Protein AF-W1YE49-F1 (afdb_monomer_lite)

Organism: NCBI:txid408170

Foldseek 3Di:
DCVVVVNDDDDPDDDDCCPPLVNQLVVLVVCCVVVQNFVVSVLSNVVSVPDPDDPVRSVVVNVVCVVVVQGRCSVVDD

Structure (mmCIF, N/CA/C/O backbone):
data_AF-W1YE49-F1
#
_entry.id   AF-W1YE49-F1
#
loop_
_atom_site.group_PDB
_atom_site.id
_atom_site.type_symbol
_atom_site.label_atom_id
_atom_site.label_alt_id
_atom_site.label_comp_id
_atom_site.label_asym_id
_atom_site.label_entity_id
_atom_site.label_seq_id
_atom_site.pdbx_PDB_ins_code
_atom_site.Cartn_x
_atom_site.Cartn_y
_atom_site.Cartn_z
_atom_site.occupancy
_atom_site.B_iso_or_equiv
_atom_site.auth_seq_id
_atom_site.auth_comp_id
_atom_site.auth_asym_id
_atom_site.auth_atom_id
_atom_site.pdbx_PDB_model_num
ATOM 1 N N . VAL A 1 1 ? 7.741 -0.354 -26.819 1.00 87.88 1 VAL A N 1
ATOM 2 C CA . VAL A 1 1 ? 8.181 -0.741 -28.182 1.00 87.88 1 VAL A CA 1
ATOM 3 C C . VAL A 1 1 ? 9.359 -1.706 -28.125 1.00 87.88 1 VAL A C 1
ATOM 5 O O . VAL A 1 1 ? 9.153 -2.841 -28.507 1.00 87.88 1 VAL A O 1
ATOM 8 N N . PHE A 1 2 ? 10.528 -1.349 -27.576 1.00 88.62 2 PHE A N 1
ATOM 9 C CA . PHE A 1 2 ? 11.693 -2.261 -27.545 1.00 88.62 2 PHE A CA 1
ATOM 10 C C . PHE A 1 2 ? 11.459 -3.581 -26.801 1.00 88.62 2 PHE A C 1
ATOM 12 O O . PHE A 1 2 ? 11.734 -4.630 -27.363 1.00 88.62 2 PHE A O 1
ATOM 19 N N . ALA A 1 3 ? 10.824 -3.547 -25.624 1.00 90.00 3 ALA A N 1
ATOM 20 C CA . ALA A 1 3 ? 10.444 -4.766 -24.900 1.00 90.00 3 ALA A CA 1
ATOM 21 C C . ALA A 1 3 ? 9.443 -5.664 -25.659 1.00 90.00 3 ALA A C 1
ATOM 23 O O . ALA A 1 3 ? 9.367 -6.852 -25.395 1.00 90.00 3 ALA A O 1
ATOM 24 N N . ARG A 1 4 ? 8.666 -5.113 -26.607 1.00 93.94 4 ARG A N 1
ATOM 25 C CA . ARG A 1 4 ? 7.708 -5.897 -27.412 1.00 93.94 4 ARG A CA 1
ATOM 26 C C . ARG A 1 4 ? 8.410 -6.713 -28.501 1.00 93.94 4 ARG A C 1
ATOM 28 O O . ARG A 1 4 ? 7.906 -7.759 -28.879 1.00 93.94 4 ARG A O 1
ATOM 35 N N . TYR A 1 5 ? 9.528 -6.207 -29.016 1.00 95.38 5 TYR A N 1
ATOM 36 C CA . TYR A 1 5 ? 10.302 -6.829 -30.094 1.00 95.38 5 TYR A CA 1
ATOM 37 C C . TYR A 1 5 ? 11.592 -7.484 -29.586 1.00 95.38 5 TYR A C 1
ATOM 39 O O . TYR A 1 5 ? 12.452 -7.821 -30.389 1.00 95.38 5 TYR A O 1
ATOM 47 N N . ASP A 1 6 ? 11.735 -7.609 -28.265 1.00 92.38 6 ASP A N 1
ATOM 48 C CA . ASP A 1 6 ? 12.893 -8.206 -27.596 1.00 92.38 6 ASP A CA 1
ATOM 49 C C . ASP A 1 6 ? 14.246 -7.598 -28.020 1.00 92.38 6 ASP A C 1
ATOM 51 O O . ASP A 1 6 ? 15.272 -8.265 -28.137 1.00 92.38 6 ASP A O 1
ATOM 55 N N . ILE A 1 7 ? 14.245 -6.283 -28.278 1.00 95.38 7 ILE A N 1
ATOM 56 C CA . ILE A 1 7 ? 15.438 -5.549 -28.709 1.00 95.38 7 ILE A CA 1
ATOM 57 C C . ILE A 1 7 ? 16.254 -5.154 -27.464 1.00 95.38 7 ILE A C 1
ATOM 59 O O . ILE A 1 7 ? 15.764 -4.356 -26.645 1.00 95.38 7 ILE A O 1
ATOM 63 N N . PRO A 1 8 ? 17.500 -5.644 -27.310 1.00 93.56 8 PRO A N 1
ATOM 64 C CA . PRO A 1 8 ? 18.368 -5.245 -26.211 1.00 93.56 8 PRO A CA 1
ATOM 65 C C . PRO A 1 8 ? 18.726 -3.763 -26.343 1.00 93.56 8 PRO A C 1
ATOM 67 O O . PRO A 1 8 ? 19.059 -3.277 -27.423 1.00 93.56 8 PRO A O 1
ATOM 70 N N . HIS 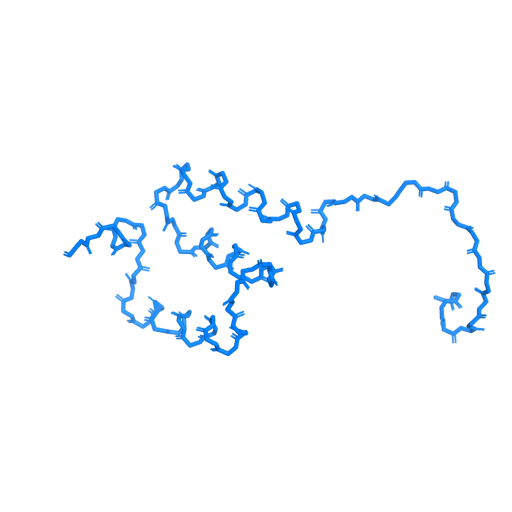A 1 9 ? 18.634 -3.023 -25.242 1.00 90.62 9 HIS A N 1
ATOM 71 C CA . HIS A 1 9 ? 18.878 -1.585 -25.233 1.00 90.62 9 HIS A CA 1
ATOM 72 C C . HIS A 1 9 ? 19.438 -1.131 -23.885 1.00 90.62 9 HIS A C 1
ATOM 74 O O . HIS A 1 9 ? 19.122 -1.696 -22.838 1.00 90.62 9 HIS A O 1
ATOM 80 N N . PHE A 1 10 ? 20.240 -0.070 -23.919 1.00 92.38 10 PHE A N 1
ATOM 81 C CA . PHE A 1 10 ? 20.683 0.667 -22.741 1.00 92.38 10 PHE A CA 1
ATOM 82 C C . PHE A 1 10 ? 19.997 2.030 -22.733 1.00 92.38 10 PHE A C 1
ATOM 84 O O . PHE A 1 10 ? 19.884 2.678 -23.773 1.00 92.38 10 PHE A O 1
ATOM 91 N N . ILE A 1 11 ? 19.520 2.461 -21.567 1.00 90.38 11 ILE A N 1
ATOM 92 C CA . ILE A 1 11 ? 18.955 3.798 -21.402 1.00 90.38 11 ILE A CA 1
ATOM 93 C C . ILE A 1 11 ? 19.841 4.539 -20.417 1.00 90.38 11 ILE A C 1
ATOM 95 O O . ILE A 1 11 ? 19.811 4.237 -19.225 1.00 90.38 11 ILE A O 1
ATOM 99 N N . ASP A 1 12 ? 20.579 5.525 -20.920 1.00 91.69 12 ASP A N 1
ATOM 100 C CA . ASP A 1 12 ? 21.430 6.403 -20.118 1.00 91.69 12 ASP A CA 1
ATOM 101 C C . ASP A 1 12 ? 20.594 7.471 -19.400 1.00 91.69 12 ASP A C 1
ATOM 103 O O . ASP A 1 12 ? 20.653 8.668 -19.676 1.00 91.69 12 ASP A O 1
ATOM 107 N N . ARG A 1 13 ? 19.683 7.015 -18.541 1.00 87.31 13 ARG A N 1
ATOM 108 C CA . ARG A 1 13 ? 18.877 7.887 -17.691 1.00 87.31 13 ARG A CA 1
ATOM 109 C C . ARG A 1 13 ? 18.708 7.258 -16.326 1.00 87.31 13 ARG A C 1
ATOM 111 O O . ARG A 1 13 ? 18.474 6.053 -16.203 1.00 87.31 13 ARG A O 1
ATOM 118 N N . GLN A 1 14 ? 18.722 8.099 -15.304 1.00 86.06 14 GLN A N 1
ATOM 119 C CA . GLN A 1 14 ? 18.340 7.668 -13.970 1.00 86.06 14 GLN A CA 1
ATOM 120 C C . GLN A 1 14 ? 16.865 7.257 -13.964 1.00 86.06 14 GLN A C 1
ATOM 122 O O . GLN A 1 14 ? 16.003 7.938 -14.528 1.00 86.06 14 GLN A O 1
ATOM 127 N N . ARG A 1 15 ? 16.571 6.113 -13.341 1.00 82.94 15 ARG A N 1
ATOM 128 C CA . ARG A 1 15 ? 15.193 5.677 -13.115 1.00 82.94 15 ARG A CA 1
ATOM 129 C C . ARG A 1 15 ? 14.692 6.358 -11.844 1.00 82.94 15 ARG A C 1
ATOM 131 O O . ARG A 1 15 ? 15.283 6.132 -10.789 1.00 82.94 15 ARG A O 1
ATOM 138 N N . PRO A 1 16 ? 13.635 7.181 -11.909 1.00 83.62 16 PRO A N 1
ATOM 139 C CA . PRO A 1 16 ? 13.074 7.765 -10.702 1.00 83.62 16 PRO A CA 1
ATOM 140 C C . PRO A 1 16 ? 12.531 6.649 -9.801 1.00 83.62 16 PRO A C 1
ATOM 142 O O . PRO A 1 16 ? 11.782 5.790 -10.259 1.00 83.62 16 PRO A O 1
ATOM 145 N N . MET A 1 17 ? 12.882 6.680 -8.515 1.00 82.81 17 MET A N 1
ATOM 146 C CA . MET A 1 17 ? 12.400 5.714 -7.514 1.00 82.81 17 MET A CA 1
ATOM 147 C C . MET A 1 17 ? 11.082 6.137 -6.852 1.00 82.81 17 MET A C 1
ATOM 149 O O . MET A 1 17 ? 10.656 5.517 -5.886 1.00 82.81 17 MET A O 1
ATOM 153 N N . LYS A 1 18 ? 10.429 7.189 -7.361 1.00 77.75 18 LYS A N 1
ATOM 154 C CA . LYS A 1 18 ? 9.228 7.773 -6.745 1.00 77.75 18 LYS A CA 1
ATOM 155 C C . LYS A 1 18 ? 8.088 6.760 -6.566 1.00 77.75 18 LYS A C 1
ATOM 157 O O . LYS A 1 18 ? 7.402 6.826 -5.562 1.00 77.75 18 LYS A O 1
ATOM 162 N N . ASN A 1 19 ? 7.941 5.824 -7.504 1.00 80.25 19 ASN A N 1
ATOM 163 C CA . ASN A 1 19 ? 6.890 4.797 -7.488 1.00 80.25 19 ASN A CA 1
ATOM 164 C C . ASN A 1 19 ? 7.450 3.422 -7.084 1.00 80.25 19 ASN A C 1
ATOM 166 O O . ASN A 1 19 ? 6.921 2.382 -7.466 1.00 80.25 19 ASN A O 1
ATOM 170 N N . HIS A 1 20 ? 8.618 3.399 -6.439 1.00 90.19 20 HIS A N 1
ATOM 171 C CA . HIS A 1 20 ? 9.171 2.158 -5.925 1.00 90.19 20 HIS A CA 1
ATOM 172 C C . HIS A 1 20 ? 8.428 1.805 -4.626 1.00 90.19 20 HIS A C 1
ATOM 174 O O . HIS A 1 20 ? 8.332 2.686 -3.769 1.00 90.19 20 HIS A O 1
ATOM 180 N N . PRO A 1 21 ? 7.987 0.549 -4.414 1.00 91.06 21 PRO A N 1
ATOM 181 C CA . PRO A 1 21 ? 7.202 0.163 -3.232 1.00 91.06 21 PRO A CA 1
ATOM 182 C C . PRO A 1 21 ? 7.840 0.574 -1.899 1.00 91.06 21 PRO A C 1
ATOM 184 O O . PRO A 1 21 ? 7.166 1.046 -0.994 1.00 91.06 21 PRO A O 1
ATOM 187 N N . LEU A 1 22 ? 9.172 0.487 -1.802 1.00 91.88 22 LEU A N 1
ATOM 188 C CA . LEU A 1 22 ? 9.919 0.957 -0.627 1.00 91.88 22 LEU A CA 1
ATOM 189 C C . LEU A 1 22 ? 9.759 2.465 -0.364 1.00 91.88 22 LEU A C 1
ATOM 191 O O . LEU A 1 22 ? 9.683 2.883 0.786 1.00 91.88 22 LEU A O 1
ATOM 195 N N . GLY A 1 23 ? 9.746 3.283 -1.420 1.00 92.19 23 GLY A N 1
ATOM 196 C CA . GLY A 1 23 ? 9.553 4.726 -1.295 1.00 92.19 23 GLY A CA 1
ATOM 197 C C . GLY A 1 23 ? 8.156 5.050 -0.776 1.00 92.19 23 GLY A C 1
ATOM 198 O O . GLY A 1 23 ? 8.025 5.824 0.168 1.00 92.19 23 GLY A O 1
ATOM 199 N N . GLU A 1 24 ? 7.138 4.389 -1.333 1.00 91.38 24 GLU A N 1
ATOM 200 C CA . GLU A 1 24 ? 5.748 4.524 -0.883 1.00 91.38 24 GLU A CA 1
ATOM 201 C C . GLU A 1 24 ? 5.565 4.054 0.564 1.00 91.38 24 GLU A C 1
ATOM 203 O O . GLU A 1 24 ? 4.917 4.748 1.342 1.00 91.38 24 GLU A O 1
ATOM 208 N N . LEU A 1 25 ? 6.214 2.956 0.967 1.00 92.81 25 LEU A N 1
ATOM 209 C CA . LEU A 1 25 ? 6.190 2.464 2.347 1.00 92.81 25 LEU A CA 1
ATOM 210 C C . LEU A 1 25 ? 6.750 3.494 3.331 1.00 92.81 25 LEU A C 1
ATOM 212 O O . LEU A 1 25 ? 6.157 3.729 4.381 1.00 92.81 25 LEU A O 1
ATOM 216 N N . LEU A 1 26 ? 7.888 4.117 3.008 1.00 92.50 26 LEU A N 1
ATOM 217 C CA . LEU A 1 26 ? 8.493 5.123 3.883 1.00 92.50 26 LEU A CA 1
ATOM 218 C C . LEU A 1 26 ? 7.599 6.357 4.006 1.00 92.50 26 LEU A C 1
ATOM 220 O O . LEU A 1 26 ? 7.419 6.870 5.108 1.00 92.50 26 LEU A O 1
ATOM 224 N N . THR A 1 27 ? 7.018 6.820 2.897 1.00 90.94 27 THR A N 1
ATOM 225 C CA . THR A 1 27 ? 6.052 7.924 2.921 1.00 90.94 27 THR A CA 1
ATOM 226 C C . THR A 1 27 ? 4.832 7.568 3.770 1.00 90.94 27 THR A C 1
ATOM 228 O O . THR A 1 27 ? 4.502 8.323 4.682 1.00 90.94 27 THR A O 1
ATOM 231 N N . ALA A 1 28 ? 4.245 6.386 3.560 1.00 91.44 28 ALA A N 1
ATOM 232 C CA . ALA A 1 28 ? 3.096 5.904 4.318 1.00 91.44 28 ALA A CA 1
ATOM 233 C C . ALA A 1 28 ? 3.384 5.818 5.826 1.00 91.44 28 ALA A C 1
ATOM 235 O O . ALA A 1 28 ? 2.564 6.247 6.631 1.00 91.44 28 ALA A O 1
ATOM 236 N N . LEU A 1 29 ? 4.571 5.342 6.223 1.00 91.56 29 LEU A N 1
ATOM 237 C CA . LEU A 1 29 ? 4.991 5.296 7.629 1.00 91.56 29 LEU A CA 1
ATOM 238 C C . LEU A 1 29 ? 4.996 6.682 8.284 1.00 91.56 29 LEU A C 1
ATOM 240 O O . LEU A 1 29 ? 4.487 6.844 9.393 1.00 91.56 29 LEU A O 1
ATOM 244 N N . PHE A 1 30 ? 5.559 7.691 7.615 1.00 92.19 30 PHE A N 1
ATOM 245 C CA . PHE A 1 30 ? 5.559 9.052 8.154 1.00 92.19 30 PHE A CA 1
ATOM 246 C C . PHE A 1 30 ? 4.152 9.651 8.200 1.00 92.19 30 PHE A C 1
ATOM 248 O O . PHE A 1 30 ? 3.829 10.368 9.149 1.00 92.19 30 PHE A O 1
ATOM 255 N N . ASP A 1 31 ? 3.316 9.344 7.212 1.00 91.00 31 ASP A N 1
ATOM 256 C CA . ASP A 1 31 ? 1.942 9.831 7.147 1.00 91.00 31 ASP A 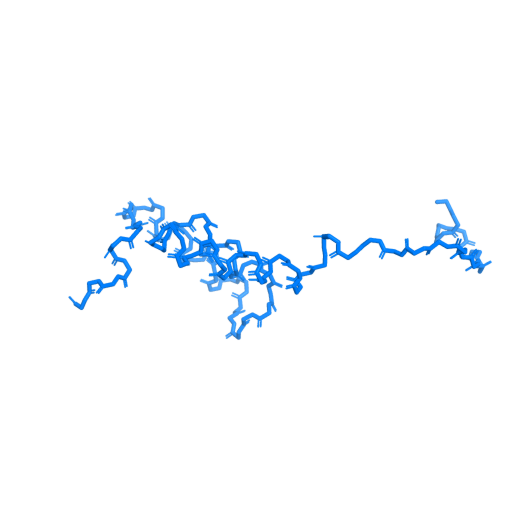CA 1
ATOM 257 C C . ASP A 1 31 ? 1.055 9.190 8.221 1.00 91.00 31 ASP A C 1
ATOM 259 O O . ASP A 1 31 ? 0.242 9.889 8.818 1.00 91.00 31 ASP A O 1
ATOM 263 N N . ILE A 1 32 ? 1.259 7.914 8.560 1.00 90.56 32 ILE A N 1
ATOM 264 C CA . ILE A 1 32 ? 0.579 7.251 9.687 1.00 90.56 32 ILE A CA 1
ATOM 265 C C . ILE A 1 32 ? 0.842 8.004 10.996 1.00 90.56 32 ILE A C 1
ATOM 267 O O . ILE A 1 32 ? -0.100 8.317 11.725 1.00 90.56 32 ILE A O 1
ATOM 271 N N . VAL A 1 33 ? 2.104 8.355 11.268 1.00 88.50 33 VAL A N 1
ATOM 272 C CA . VAL A 1 33 ? 2.490 9.090 12.485 1.00 88.50 33 VAL A CA 1
ATOM 273 C C . VAL A 1 33 ? 1.935 10.519 12.481 1.00 88.50 33 VAL A C 1
ATOM 275 O O . VAL A 1 33 ? 1.531 11.031 13.521 1.00 88.50 33 VAL A O 1
ATOM 278 N N . ARG A 1 34 ? 1.900 11.184 11.321 1.00 88.94 34 ARG A N 1
ATOM 279 C CA . ARG A 1 34 ? 1.405 12.568 11.193 1.00 88.94 34 ARG A CA 1
ATOM 280 C C . ARG A 1 34 ? -0.115 12.680 11.224 1.00 88.94 34 ARG A C 1
ATOM 282 O O . ARG A 1 34 ? -0.635 13.703 11.664 1.00 88.94 34 ARG A O 1
ATOM 289 N N . HIS A 1 35 ? -0.811 11.660 10.738 1.00 84.56 35 HIS A N 1
ATOM 290 C CA . HIS A 1 35 ? -2.259 11.651 10.549 1.00 84.56 35 HIS A CA 1
ATOM 291 C C . HIS A 1 35 ? -2.969 10.670 11.488 1.00 84.56 35 HIS A C 1
ATOM 293 O O . HIS A 1 35 ? -4.059 10.212 11.165 1.00 84.56 35 HIS A O 1
ATOM 299 N N . ASN A 1 36 ? -2.373 10.360 12.647 1.00 83.38 36 ASN A N 1
ATOM 300 C CA . ASN A 1 36 ? -2.950 9.510 13.696 1.00 83.38 36 ASN A CA 1
ATOM 301 C C . ASN A 1 36 ? -3.565 8.211 13.155 1.00 83.38 36 ASN A C 1
ATOM 303 O O . ASN A 1 36 ? -4.709 7.914 13.479 1.00 83.38 36 ASN A O 1
ATOM 307 N N . TYR A 1 37 ? -2.831 7.451 12.336 1.00 84.31 37 TYR A N 1
ATOM 308 C CA . TYR A 1 37 ? -3.304 6.182 11.760 1.00 84.31 37 TYR A CA 1
ATOM 309 C C . TYR A 1 37 ? -4.549 6.324 10.874 1.00 84.31 37 TYR A C 1
ATOM 311 O O . TYR A 1 37 ? -5.477 5.515 10.949 1.00 84.31 37 T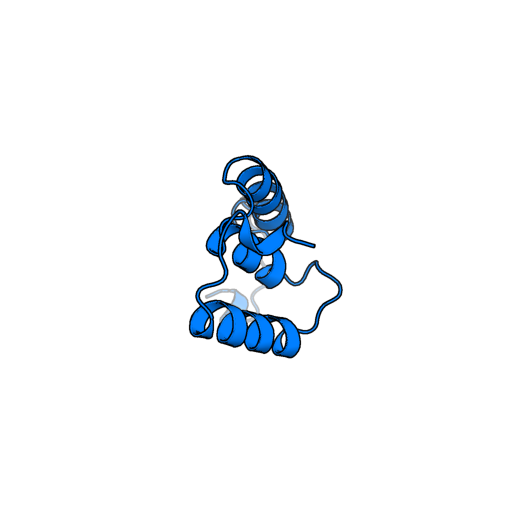YR A O 1
ATOM 319 N N . SER A 1 38 ? -4.585 7.344 10.012 1.00 86.12 38 SER A N 1
ATOM 320 C CA . SER A 1 38 ? -5.645 7.437 9.009 1.00 86.12 38 SER A CA 1
ATOM 321 C C . SER A 1 38 ? -5.713 6.154 8.176 1.00 86.12 38 SER A C 1
ATOM 323 O O . SER A 1 38 ? -4.694 5.572 7.780 1.00 86.12 38 SER A O 1
ATOM 325 N N . ARG A 1 39 ? -6.939 5.712 7.903 1.00 89.25 39 ARG A N 1
ATOM 326 C CA . ARG A 1 39 ? -7.226 4.501 7.133 1.00 89.25 39 ARG A CA 1
ATOM 327 C C . ARG A 1 39 ? -6.444 4.454 5.815 1.00 89.25 39 ARG A C 1
ATOM 329 O O . ARG A 1 39 ? -5.863 3.427 5.479 1.00 89.25 39 ARG A O 1
ATOM 336 N N . ASP A 1 40 ? -6.400 5.567 5.091 1.00 88.75 40 ASP A N 1
ATOM 337 C CA . ASP A 1 40 ? -5.760 5.632 3.776 1.00 88.75 40 ASP A CA 1
ATOM 338 C C . ASP A 1 40 ? -4.237 5.428 3.865 1.00 88.75 40 ASP A C 1
ATOM 340 O O . ASP A 1 40 ? -3.676 4.674 3.071 1.00 88.75 40 ASP A O 1
ATOM 344 N N . SER A 1 41 ? -3.568 6.013 4.866 1.00 90.31 41 SER A N 1
ATOM 345 C CA . SER A 1 41 ? -2.126 5.817 5.082 1.00 90.31 41 SER A CA 1
ATOM 346 C C . SER A 1 41 ? -1.806 4.386 5.526 1.00 90.31 41 SER A C 1
ATOM 348 O O . SER A 1 41 ? -0.797 3.816 5.107 1.00 90.31 41 SER A O 1
ATOM 350 N N . MET A 1 42 ? -2.691 3.776 6.323 1.00 91.31 42 MET A N 1
ATOM 351 C CA . MET A 1 42 ? -2.575 2.375 6.735 1.00 91.31 42 MET A CA 1
ATOM 352 C C . MET A 1 42 ? -2.674 1.423 5.537 1.00 91.31 42 MET A C 1
ATOM 354 O O . MET A 1 42 ? -1.795 0.581 5.354 1.00 91.31 42 MET A O 1
ATOM 358 N N . PHE A 1 43 ? -3.685 1.568 4.674 1.00 92.88 43 PHE A N 1
ATOM 359 C CA . PHE A 1 43 ? -3.811 0.696 3.500 1.00 92.88 43 PHE A CA 1
ATOM 360 C C . PHE A 1 43 ? -2.774 0.984 2.423 1.00 92.88 43 PHE A C 1
ATOM 362 O O . PHE A 1 43 ? -2.356 0.044 1.751 1.00 92.88 43 PHE A O 1
ATOM 369 N N . LEU A 1 44 ? -2.294 2.224 2.290 1.00 92.19 44 LEU A N 1
ATOM 370 C CA . LEU A 1 44 ? -1.146 2.521 1.433 1.00 92.19 44 LEU A CA 1
ATOM 371 C C . LEU A 1 44 ? 0.078 1.703 1.868 1.00 92.19 44 LEU A C 1
ATOM 373 O O . LEU A 1 44 ? 0.715 1.073 1.030 1.00 92.19 44 LEU A O 1
ATOM 377 N N . LEU A 1 45 ? 0.363 1.649 3.176 1.00 93.88 45 LEU A N 1
ATOM 378 C CA . LEU A 1 45 ? 1.456 0.847 3.728 1.00 93.88 45 LEU A CA 1
ATOM 379 C C . LEU A 1 45 ? 1.258 -0.652 3.471 1.00 93.88 45 LEU A C 1
ATOM 381 O O . LEU A 1 45 ? 2.179 -1.318 2.994 1.00 93.88 45 LEU A O 1
ATOM 385 N N . LEU A 1 46 ? 0.069 -1.186 3.761 1.00 94.06 46 LEU A N 1
ATOM 386 C CA . LEU A 1 46 ? -0.224 -2.617 3.613 1.00 94.06 46 LEU A CA 1
ATOM 387 C C . LEU A 1 46 ? -0.183 -3.069 2.146 1.00 94.06 46 LEU A C 1
ATOM 389 O O . LEU A 1 46 ? 0.319 -4.151 1.851 1.00 94.06 46 LEU A O 1
ATOM 393 N N . LYS A 1 47 ? -0.630 -2.216 1.217 1.00 93.88 47 LYS A N 1
ATOM 394 C CA . LYS A 1 47 ? -0.649 -2.491 -0.229 1.00 93.88 47 LYS A CA 1
ATOM 395 C C . LYS A 1 47 ? 0.713 -2.344 -0.916 1.00 93.88 47 LYS A C 1
ATOM 397 O O . LYS A 1 47 ? 0.807 -2.590 -2.115 1.00 93.88 47 LYS A O 1
ATOM 402 N N . THR A 1 48 ? 1.776 -1.997 -0.183 1.00 93.25 48 THR A N 1
ATOM 403 C CA . THR A 1 48 ? 3.147 -2.024 -0.728 1.00 93.25 48 THR A CA 1
ATOM 404 C C . THR A 1 48 ? 3.701 -3.437 -0.935 1.00 93.25 48 THR A C 1
ATOM 406 O O . THR A 1 48 ? 4.772 -3.575 -1.522 1.00 93.25 48 THR A O 1
ATOM 409 N N . ASP A 1 49 ? 3.010 -4.478 -0.447 1.00 92.50 49 ASP A N 1
ATOM 410 C CA . ASP A 1 49 ? 3.448 -5.888 -0.434 1.00 92.50 49 ASP A CA 1
ATOM 411 C C . ASP A 1 49 ? 4.786 -6.138 0.293 1.00 92.50 49 ASP A C 1
ATOM 413 O O . ASP A 1 49 ? 5.407 -7.189 0.146 1.00 92.50 49 ASP A O 1
ATOM 417 N N . LEU A 1 50 ? 5.257 -5.171 1.085 1.00 93.69 50 LEU A N 1
ATOM 418 C CA . LEU A 1 50 ? 6.485 -5.289 1.878 1.00 93.69 50 LEU A CA 1
ATOM 419 C C . LEU A 1 50 ? 6.217 -5.744 3.319 1.00 93.69 50 LEU A C 1
ATOM 421 O O . LEU A 1 50 ? 7.156 -6.001 4.072 1.00 93.69 50 LEU A O 1
ATOM 425 N N . MET A 1 51 ? 4.944 -5.841 3.703 1.00 91.00 51 MET A N 1
ATOM 426 C CA . MET A 1 51 ? 4.509 -6.384 4.987 1.00 91.00 51 MET A CA 1
ATOM 427 C C . MET A 1 51 ? 4.299 -7.899 4.882 1.00 91.00 51 MET A C 1
ATOM 429 O O . MET A 1 51 ? 3.925 -8.387 3.817 1.00 91.00 51 MET A O 1
ATOM 433 N N . PRO A 1 52 ? 4.491 -8.662 5.971 1.00 93.44 52 PRO A N 1
ATOM 434 C CA . PRO A 1 52 ? 4.314 -10.114 5.983 1.00 93.44 52 PRO A CA 1
ATOM 435 C C . PRO A 1 52 ? 2.826 -10.512 6.044 1.00 93.44 52 PRO A C 1
ATOM 437 O O . PRO A 1 52 ? 2.416 -11.293 6.899 1.00 93.44 52 PRO A O 1
ATOM 440 N N . LEU A 1 53 ? 2.006 -9.948 5.159 1.00 93.19 53 LEU A N 1
ATOM 441 C CA . LEU A 1 53 ? 0.577 -10.216 5.027 1.00 93.19 53 LEU A CA 1
ATOM 442 C C . LEU A 1 53 ? 0.278 -10.604 3.584 1.00 93.19 53 LEU A C 1
ATOM 444 O O . LEU A 1 53 ? 0.887 -10.084 2.650 1.00 93.19 53 LEU A O 1
ATOM 448 N N . THR A 1 54 ? -0.657 -11.530 3.399 1.00 94.94 54 THR A N 1
ATOM 449 C CA . THR A 1 54 ? -1.130 -11.864 2.057 1.00 94.94 54 THR A CA 1
ATOM 450 C C . THR A 1 54 ? -2.048 -10.760 1.548 1.00 94.94 54 THR A C 1
ATOM 452 O O . THR A 1 54 ? -2.698 -10.067 2.335 1.00 94.94 54 THR A O 1
ATOM 455 N N . ARG A 1 55 ? -2.131 -10.601 0.224 1.00 93.31 55 ARG A N 1
ATOM 456 C CA . ARG A 1 55 ? -3.033 -9.611 -0.377 1.00 93.31 55 ARG A CA 1
ATOM 45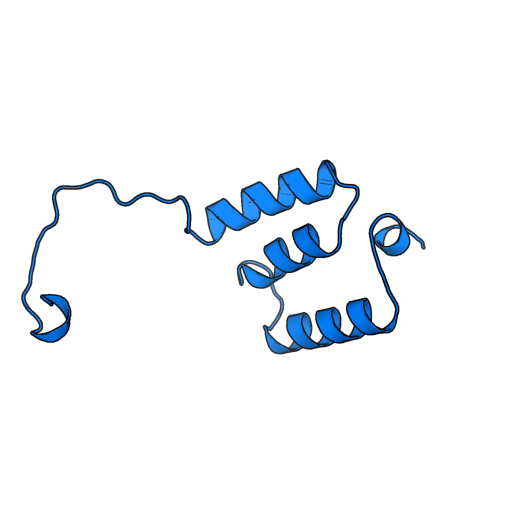7 C C . ARG A 1 55 ? -4.486 -9.880 -0.005 1.00 93.31 55 ARG A C 1
ATOM 459 O O . ARG A 1 55 ? -5.200 -8.948 0.329 1.00 93.31 55 ARG A O 1
ATOM 466 N N . GLU A 1 56 ? -4.880 -11.149 0.049 1.00 95.94 56 GLU A N 1
ATOM 467 C CA . GLU A 1 56 ? -6.228 -11.553 0.445 1.00 95.94 56 GLU A CA 1
ATOM 468 C C . GLU A 1 56 ? -6.559 -11.104 1.875 1.00 95.94 56 GLU A C 1
ATOM 470 O O . GLU A 1 56 ? -7.654 -10.610 2.124 1.00 95.94 56 GLU A O 1
ATOM 475 N N . ALA A 1 57 ? -5.602 -11.216 2.805 1.00 95.31 57 ALA A N 1
ATOM 476 C CA . ALA A 1 57 ? -5.791 -10.770 4.184 1.00 95.31 57 ALA A CA 1
ATOM 477 C C . ALA A 1 57 ? -5.899 -9.239 4.284 1.00 95.31 57 ALA A C 1
ATOM 479 O O . ALA A 1 57 ? -6.677 -8.723 5.086 1.00 95.31 57 ALA A O 1
ATOM 480 N N . VAL A 1 58 ? -5.133 -8.503 3.470 1.00 95.56 58 VAL A N 1
ATOM 481 C CA . VAL A 1 58 ? -5.220 -7.035 3.399 1.00 95.56 58 VAL A CA 1
ATOM 482 C C . VAL A 1 58 ? -6.565 -6.594 2.820 1.00 95.56 58 VAL A C 1
ATOM 484 O O . VAL A 1 58 ? -7.178 -5.679 3.366 1.00 95.56 58 VAL A O 1
ATOM 487 N N . ASP A 1 59 ? -7.044 -7.257 1.768 1.00 95.00 59 ASP A N 1
ATOM 488 C CA . ASP A 1 59 ? -8.332 -6.960 1.136 1.00 95.00 59 ASP A CA 1
ATOM 489 C C . ASP A 1 59 ? -9.512 -7.260 2.083 1.00 95.00 59 ASP A C 1
ATOM 491 O O . ASP A 1 59 ? -10.457 -6.474 2.181 1.00 95.00 59 ASP A O 1
ATOM 495 N N . GLU A 1 60 ? -9.463 -8.371 2.826 1.00 96.00 60 GLU A N 1
ATOM 496 C CA . GLU A 1 60 ? -10.467 -8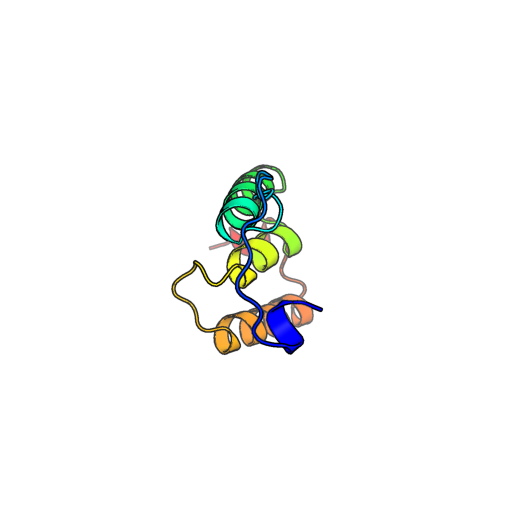.702 3.847 1.00 96.00 60 GLU A CA 1
ATOM 497 C C . GLU A 1 60 ? -10.491 -7.654 4.970 1.00 96.00 60 GLU A C 1
ATOM 499 O O . GLU A 1 60 ? -11.561 -7.162 5.343 1.00 96.00 60 GLU A O 1
ATOM 504 N N . LEU A 1 61 ? -9.313 -7.244 5.451 1.00 93.75 61 LEU A N 1
ATOM 505 C CA . LEU A 1 61 ? -9.182 -6.185 6.449 1.00 93.75 61 LEU A CA 1
ATOM 506 C C . LEU A 1 61 ? -9.718 -4.842 5.934 1.00 93.75 61 LEU A C 1
ATOM 508 O O . LEU A 1 61 ? -10.371 -4.120 6.687 1.00 93.75 61 LEU A O 1
ATOM 512 N N . GLU A 1 62 ? -9.468 -4.494 4.670 1.00 94.12 62 GLU A N 1
ATOM 513 C CA . GLU A 1 62 ? -9.979 -3.262 4.061 1.00 94.12 62 GLU A CA 1
ATOM 514 C C . GLU A 1 62 ? -11.50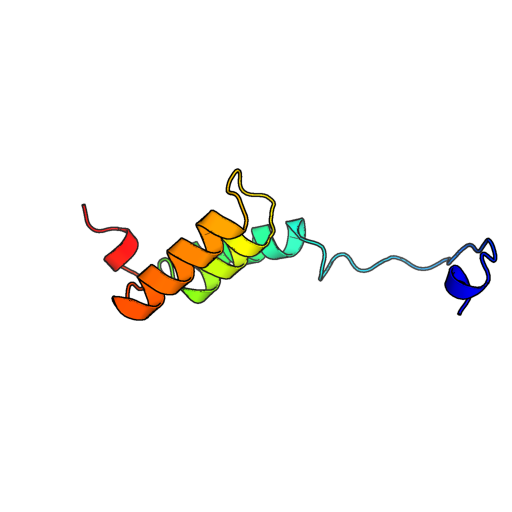1 -3.230 4.033 1.00 94.12 62 GLU A C 1
ATOM 516 O O . GLU A 1 62 ? -12.103 -2.243 4.465 1.00 94.12 62 GLU A O 1
ATOM 521 N N . ASN A 1 63 ? -12.122 -4.328 3.607 1.00 94.62 63 ASN A N 1
ATOM 522 C CA . ASN A 1 63 ? -13.574 -4.457 3.595 1.00 94.62 63 ASN A CA 1
ATOM 523 C C . ASN A 1 63 ? -14.167 -4.353 5.004 1.00 94.62 63 ASN A C 1
ATOM 525 O O . ASN A 1 63 ? -15.129 -3.613 5.208 1.00 94.62 63 ASN A O 1
ATOM 529 N N . TYR A 1 64 ? -13.557 -5.018 5.987 1.00 93.88 64 TYR A N 1
ATOM 530 C CA . TYR A 1 64 ? -13.979 -4.928 7.383 1.00 93.88 64 TYR A CA 1
ATOM 531 C C . TYR A 1 64 ? -13.889 -3.485 7.907 1.00 93.88 64 TYR A C 1
ATOM 533 O O . TYR A 1 64 ? -14.852 -2.922 8.425 1.00 93.88 64 TYR A O 1
ATOM 541 N N . VAL A 1 65 ? -12.744 -2.831 7.727 1.00 91.50 65 VAL A N 1
ATOM 542 C CA . VAL A 1 65 ? -12.529 -1.451 8.181 1.00 91.50 65 VAL A CA 1
ATOM 543 C C . VAL A 1 65 ? -13.518 -0.474 7.536 1.00 91.50 65 VAL A C 1
ATOM 545 O O . VAL A 1 65 ? -14.011 0.433 8.213 1.00 91.50 65 VAL A O 1
ATOM 548 N N . LEU A 1 66 ? -13.836 -0.672 6.253 1.00 90.44 66 LEU A N 1
ATOM 549 C CA . LEU A 1 66 ? -14.854 0.084 5.523 1.00 90.44 66 LEU A CA 1
ATOM 550 C C . LEU A 1 66 ? -16.255 -0.111 6.109 1.00 90.44 66 LEU A C 1
ATOM 552 O O . LEU A 1 66 ? -16.952 0.876 6.341 1.00 90.44 66 LEU A O 1
ATOM 556 N N . GLU A 1 67 ? -16.654 -1.357 6.362 1.00 92.50 67 GLU A N 1
ATOM 557 C CA . GLU A 1 67 ? -17.981 -1.706 6.879 1.00 92.50 67 GLU A CA 1
ATOM 558 C C . GLU A 1 67 ? -18.223 -1.126 8.281 1.00 92.50 67 GLU A C 1
ATOM 560 O O . GLU A 1 67 ? -19.278 -0.550 8.551 1.00 92.50 67 GLU A O 1
ATOM 565 N N . PHE A 1 68 ? -17.222 -1.203 9.160 1.00 89.25 68 PHE A N 1
ATOM 566 C CA . PHE A 1 68 ? -17.323 -0.744 10.551 1.00 89.25 68 PHE A CA 1
ATOM 567 C C . PHE A 1 68 ? -16.879 0.717 10.759 1.00 89.25 68 PHE A C 1
ATOM 569 O O . PHE A 1 68 ? -16.928 1.241 11.880 1.00 89.25 68 PHE A O 1
ATOM 576 N N . GLY A 1 69 ? -16.441 1.397 9.693 1.00 86.50 69 GLY A N 1
ATOM 577 C CA . GLY A 1 69 ? -15.960 2.779 9.738 1.00 86.50 69 GLY A CA 1
ATOM 578 C C . GLY A 1 69 ? -14.809 2.966 10.731 1.00 86.50 69 GLY A C 1
ATOM 579 O O . GLY A 1 69 ? -14.833 3.899 11.545 1.00 86.50 69 GLY A O 1
ATOM 580 N N . ILE A 1 70 ? -13.858 2.028 10.745 1.00 84.69 70 ILE A N 1
ATOM 581 C CA . ILE A 1 70 ? -12.673 2.081 11.608 1.00 84.69 70 ILE A CA 1
ATOM 582 C C . ILE A 1 70 ? -11.696 3.096 11.018 1.00 84.69 70 ILE A C 1
ATOM 584 O O . ILE A 1 70 ? -11.367 3.047 9.836 1.00 84.69 70 ILE A O 1
ATOM 588 N N . ASP A 1 71 ? -11.261 4.052 11.833 1.00 81.06 71 ASP A N 1
ATOM 589 C CA . ASP A 1 71 ? -10.366 5.107 11.380 1.00 81.06 71 ASP A CA 1
ATOM 590 C C . ASP A 1 71 ? -9.657 5.778 12.564 1.00 81.06 71 ASP A C 1
ATOM 592 O O . ASP A 1 71 ? -10.170 5.788 13.691 1.00 81.06 71 ASP A O 1
ATOM 596 N N . HIS A 1 72 ? -8.494 6.357 12.284 1.00 79.06 72 HIS A N 1
ATOM 597 C CA . HIS A 1 72 ? -7.647 7.095 13.217 1.00 79.06 72 HIS A CA 1
ATOM 598 C C . HIS A 1 72 ? -7.481 6.410 14.595 1.00 79.06 72 HIS A C 1
ATOM 600 O O . HIS A 1 72 ? -7.025 5.276 14.709 1.00 79.06 72 HIS A O 1
ATOM 606 N N . TYR A 1 73 ? -7.929 7.072 15.667 1.00 62.03 73 TYR A N 1
ATOM 607 C CA . TYR A 1 73 ? -7.828 6.622 17.057 1.00 62.03 73 TYR A CA 1
ATOM 608 C C . TYR A 1 73 ? -8.510 5.282 17.350 1.00 62.03 73 TYR A C 1
ATOM 610 O O . TYR A 1 73 ? -8.265 4.699 18.402 1.00 62.03 73 TYR A O 1
ATOM 618 N N . LYS A 1 74 ? -9.381 4.782 16.463 1.00 67.31 74 LYS A N 1
ATOM 619 C CA . LYS A 1 74 ? -9.988 3.454 16.633 1.00 67.31 74 LYS A CA 1
ATOM 620 C C . LYS A 1 74 ? -8.969 2.320 16.482 1.00 67.31 74 LYS A C 1
ATOM 622 O O . LYS A 1 74 ? -9.240 1.239 16.985 1.00 67.31 74 LYS A O 1
ATOM 627 N N . TRP A 1 75 ? -7.823 2.568 15.845 1.00 68.06 75 TRP A N 1
ATOM 628 C CA . TRP A 1 75 ? -6.715 1.611 15.778 1.00 68.06 75 TRP A CA 1
ATOM 629 C C . TRP A 1 75 ? -5.972 1.459 17.111 1.00 68.06 75 TRP A C 1
ATOM 631 O O . TRP A 1 75 ? -5.401 0.406 17.366 1.00 68.06 75 TRP A O 1
ATOM 641 N N . GLU A 1 76 ? -5.987 2.492 17.960 1.00 64.75 76 GLU A N 1
ATOM 642 C CA . GLU A 1 76 ? -5.233 2.534 19.223 1.00 64.75 76 GLU A CA 1
ATOM 643 C C . GLU A 1 76 ? -6.058 2.140 20.458 1.00 64.75 76 GLU A C 1
ATOM 645 O O . GLU A 1 76 ? -5.520 2.109 21.565 1.00 64.75 76 GLU A O 1
ATOM 650 N N . ARG A 1 77 ? -7.362 1.862 20.321 1.00 58.19 77 ARG A N 1
ATOM 651 C CA . ARG A 1 77 ? -8.168 1.449 21.478 1.00 58.19 77 ARG A CA 1
ATOM 652 C C . ARG A 1 77 ? -7.940 -0.034 21.775 1.00 58.19 77 ARG A C 1
ATOM 654 O O . ARG A 1 77 ? -8.327 -0.873 20.967 1.00 58.19 77 ARG A O 1
ATOM 661 N N . GLU A 1 78 ? -7.336 -0.302 22.935 1.00 45.97 78 GLU A N 1
ATOM 662 C CA . GLU A 1 78 ? -7.417 -1.590 23.650 1.00 45.97 78 GLU A CA 1
ATOM 663 C C . GLU A 1 78 ? -8.868 -2.058 23.834 1.00 45.97 78 GLU A C 1
ATOM 665 O O . GLU A 1 78 ? -9.742 -1.205 24.142 1.00 45.97 78 GLU A O 1
#

Sequence (78 aa):
VFARYDIPHFIDRQRPMKNHPLGELLTALFDIVRHNYSRDSMFLLLKTDLMPLTREAVDELENYVLEFGIDHYKWERE

Radius of gyration: 17.66 Å; chains: 1; bounding box: 39×24×54 Å

pLDDT: mean 88.15, std 9.06, range [45.97, 96.0]

InterPro domains:
  IPR027417 P-loop containing nucleoside triphosphate hydrolase [SSF52540] (1-76)

Secondary structure (DSSP, 8-state):
-GGGTT------SPPP-TT-HHHHHHHHHHHHHHTTS-HHHHHHHHTTS-SSS-HHHHHHHHHHHHHHT--GGGGS--